Protein AF-A0A5K0XJ75-F1 (afdb_monomer)

Sequence (70 aa):
MASNPPSSSASIADLPENCVSHVLSLMAPREVCRSSAISTSFQSAANSDYVWEKVLPPDLPELLSRAVSP

Secondary structure (DSSP, 8-state):
-PPPPP-----GGGS-HHHHHHHHTTS-HHHHHHHTTT-HHHHHHHT-HHHHHHHS-TTHHHHHHHHH--

Radius of gyration: 18.11 Å; Cα contacts (8 Å, |Δi|>4): 49; chains: 1; bounding box: 27×29×68 Å

Nearest PDB structures (foldseek):
  5vzt-assembly2_D  TM=7.270E-01  e=1.627E-01  Homo sapiens
  2ovr-assembly1_B  TM=7.473E-01  e=3.887E-01  Homo sapiens
  2ovq-assembly1_B  TM=7.007E-01  e=3.432E-01  Homo sapiens
  6o60-assembly1_C  TM=8.384E-01  e=8.727E-01  Homo sapiens
  2ovp-assembly1_B  TM=7.098E-01  e=6.805E-01  Homo sapiens

Structure (mmCIF, N/CA/C/O backbone):
data_AF-A0A5K0XJ75-F1
#
_entry.id   AF-A0A5K0XJ75-F1
#
loop_
_atom_site.group_PDB
_atom_site.id
_atom_site.type_symbol
_atom_site.label_atom_id
_atom_site.label_alt_id
_atom_site.label_comp_id
_atom_site.label_asym_id
_atom_site.label_entity_id
_atom_site.label_seq_id
_atom_site.pdbx_PDB_ins_code
_atom_site.Cartn_x
_atom_site.Cartn_y
_atom_site.Cartn_z
_atom_site.occupancy
_atom_site.B_iso_or_equiv
_atom_site.auth_seq_id
_atom_site.auth_comp_id
_atom_site.auth_asym_id
_atom_site.auth_atom_id
_atom_site.pdbx_PDB_model_num
ATOM 1 N N . MET A 1 1 ? 14.445 13.062 -44.706 1.00 44.22 1 MET A N 1
ATOM 2 C CA . MET A 1 1 ? 14.169 12.030 -43.683 1.00 44.22 1 MET A CA 1
ATOM 3 C C . MET A 1 1 ? 13.457 12.729 -42.541 1.00 44.22 1 MET A C 1
ATOM 5 O O . MET A 1 1 ? 14.090 13.514 -41.853 1.00 44.22 1 MET A O 1
ATOM 9 N N . ALA A 1 2 ? 12.137 12.575 -42.430 1.00 44.94 2 ALA A N 1
ATOM 10 C CA . ALA A 1 2 ? 11.392 13.141 -41.309 1.00 44.94 2 ALA A CA 1
ATOM 11 C C . ALA A 1 2 ? 11.626 12.243 -40.089 1.00 44.94 2 ALA A C 1
ATOM 13 O O . ALA A 1 2 ? 11.306 11.056 -40.134 1.00 44.94 2 ALA A O 1
ATOM 14 N N . SER A 1 3 ? 12.242 12.787 -39.041 1.00 51.91 3 SER A N 1
ATOM 15 C CA . SER A 1 3 ? 12.340 12.112 -37.750 1.00 51.91 3 SER A CA 1
ATOM 16 C C . SER A 1 3 ? 10.926 11.918 -37.209 1.00 51.91 3 SER A C 1
ATOM 18 O O . SER A 1 3 ? 10.191 12.887 -37.032 1.00 51.91 3 SER A O 1
ATOM 20 N N . ASN A 1 4 ? 10.531 10.667 -36.999 1.00 57.94 4 ASN A N 1
ATOM 21 C CA . ASN A 1 4 ? 9.263 10.327 -36.366 1.00 57.94 4 ASN A CA 1
ATOM 22 C C . ASN A 1 4 ? 9.265 10.930 -34.941 1.00 57.94 4 ASN A C 1
ATOM 24 O O . ASN A 1 4 ? 10.266 10.747 -34.241 1.00 57.94 4 ASN A O 1
ATOM 28 N N . PRO A 1 5 ? 8.231 11.668 -34.493 1.00 61.94 5 PRO A N 1
ATOM 29 C CA . PRO A 1 5 ? 8.182 12.143 -33.113 1.00 61.94 5 PRO A CA 1
ATOM 30 C C . PRO A 1 5 ? 8.154 10.931 -32.169 1.00 61.94 5 PRO A C 1
ATOM 32 O O . PRO A 1 5 ? 7.536 9.917 -32.518 1.00 61.94 5 PRO A O 1
ATOM 35 N N . PRO A 1 6 ? 8.810 10.986 -30.993 1.00 62.56 6 PRO A N 1
ATOM 36 C CA . PRO A 1 6 ? 8.693 9.908 -30.026 1.00 62.56 6 PRO A CA 1
ATOM 37 C C . PRO A 1 6 ? 7.210 9.765 -29.694 1.00 62.56 6 PRO A C 1
ATOM 39 O O . PRO A 1 6 ? 6.575 10.695 -29.198 1.00 62.56 6 PRO A O 1
ATOM 42 N N . SER A 1 7 ? 6.633 8.615 -30.034 1.00 65.00 7 SER A N 1
ATOM 43 C CA . SER A 1 7 ? 5.326 8.235 -29.517 1.00 65.00 7 SER A CA 1
ATOM 44 C C . SER A 1 7 ? 5.516 8.013 -28.023 1.00 65.00 7 SER A C 1
ATOM 46 O O . SER A 1 7 ? 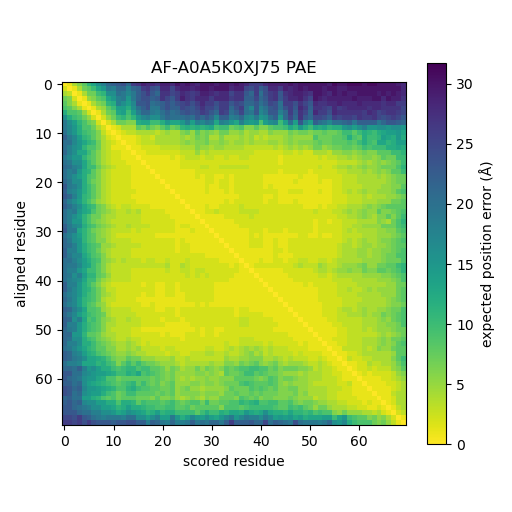5.870 6.917 -27.601 1.00 65.00 7 SER A O 1
ATOM 48 N N . SER A 1 8 ? 5.382 9.079 -27.231 1.00 68.19 8 SER A N 1
ATOM 49 C CA . SER A 1 8 ? 5.379 8.994 -25.775 1.00 68.19 8 SER A C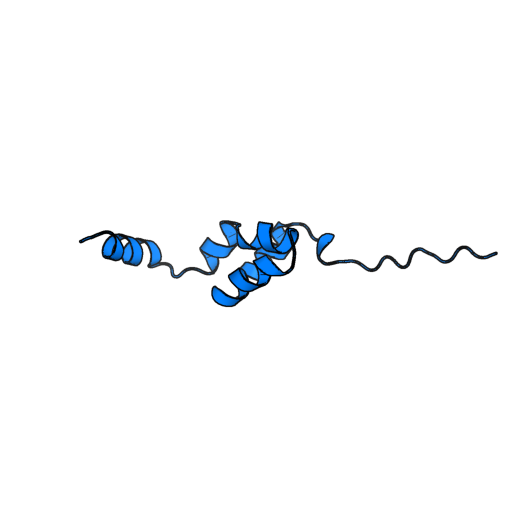A 1
ATOM 50 C C . SER A 1 8 ? 4.119 8.251 -25.359 1.00 68.19 8 SER A C 1
ATOM 52 O O . SER A 1 8 ? 3.070 8.847 -25.124 1.00 68.19 8 SER A O 1
ATOM 54 N N . SER A 1 9 ? 4.199 6.926 -25.322 1.00 75.50 9 SER A N 1
ATOM 55 C CA . SER A 1 9 ? 3.214 6.108 -24.637 1.00 75.50 9 SER A CA 1
ATOM 56 C C . SER A 1 9 ? 3.405 6.341 -23.141 1.00 75.50 9 SER A C 1
ATOM 58 O O . SER A 1 9 ? 4.350 5.813 -22.559 1.00 75.50 9 SER A O 1
ATOM 60 N N . ALA A 1 10 ? 2.551 7.167 -22.536 1.00 79.44 10 ALA A N 1
ATOM 61 C CA . ALA A 1 10 ? 2.524 7.318 -21.087 1.00 79.44 10 ALA A CA 1
ATOM 62 C C . ALA A 1 10 ? 2.236 5.953 -20.447 1.00 79.44 10 ALA A C 1
ATOM 64 O O . ALA A 1 10 ? 1.283 5.267 -20.830 1.00 79.44 10 ALA A O 1
ATOM 65 N N . SER A 1 11 ? 3.078 5.554 -19.499 1.00 85.62 11 SER A N 1
ATOM 66 C CA . SER A 1 11 ? 2.960 4.296 -18.776 1.00 85.62 11 SER A CA 1
ATOM 67 C C . SER A 1 11 ? 2.487 4.545 -17.348 1.00 85.62 11 SER A C 1
ATOM 69 O O . SER A 1 11 ? 2.663 5.621 -16.781 1.00 85.62 11 SER A O 1
ATOM 71 N N . ILE A 1 12 ? 1.911 3.521 -16.720 1.00 84.25 12 ILE A N 1
ATOM 72 C CA . ILE A 1 12 ? 1.508 3.610 -15.311 1.00 84.25 12 ILE A CA 1
ATOM 73 C C . ILE A 1 12 ? 2.713 3.784 -14.371 1.00 84.25 12 ILE A C 1
ATOM 75 O O . ILE A 1 12 ? 2.547 4.235 -13.243 1.00 84.25 12 ILE A O 1
ATOM 79 N N . ALA A 1 13 ? 3.920 3.447 -14.845 1.00 83.00 13 ALA A N 1
ATOM 80 C CA . ALA A 1 13 ? 5.172 3.645 -14.124 1.00 83.00 13 ALA A CA 1
ATOM 81 C C . ALA A 1 13 ? 5.611 5.119 -14.086 1.00 83.00 13 ALA A C 1
ATOM 83 O O . ALA A 1 13 ? 6.411 5.479 -13.229 1.00 83.00 13 ALA A O 1
ATOM 84 N N . ASP A 1 14 ? 5.064 5.966 -14.966 1.00 89.25 14 ASP A N 1
ATOM 85 C CA . ASP A 1 14 ? 5.344 7.406 -14.992 1.00 89.25 14 ASP A CA 1
ATOM 86 C C . ASP A 1 14 ? 4.469 8.190 -13.996 1.00 89.25 14 ASP A C 1
ATOM 88 O O . ASP A 1 14 ? 4.659 9.393 -13.804 1.00 89.25 14 ASP A O 1
ATOM 92 N N . LEU A 1 15 ? 3.486 7.532 -13.367 1.00 91.44 15 LEU A N 1
ATOM 93 C CA . LEU A 1 15 ? 2.642 8.161 -12.360 1.00 91.44 15 LEU A CA 1
ATOM 94 C C . LEU A 1 15 ? 3.397 8.317 -11.033 1.00 91.44 15 LEU A C 1
ATOM 96 O O . LEU A 1 15 ? 4.062 7.381 -10.585 1.00 91.44 15 LEU A O 1
ATOM 100 N N . PRO A 1 16 ? 3.220 9.452 -10.336 1.00 94.25 16 PRO A N 1
ATOM 101 C CA . PRO A 1 16 ? 3.626 9.578 -8.946 1.00 94.25 16 PRO A CA 1
ATOM 102 C C . PRO A 1 16 ? 2.982 8.495 -8.077 1.00 94.25 16 PRO A C 1
ATOM 104 O O . PRO A 1 16 ? 1.811 8.150 -8.264 1.00 94.25 16 PRO A O 1
ATOM 107 N N . GLU A 1 17 ? 3.711 8.016 -7.070 1.00 95.19 17 GLU A N 1
ATOM 108 C CA . GLU A 1 17 ? 3.213 6.980 -6.160 1.00 95.19 17 GLU A CA 1
ATOM 109 C C . GLU A 1 17 ? 1.873 7.372 -5.525 1.00 95.19 17 GLU A C 1
ATOM 111 O O . GLU A 1 17 ? 0.949 6.566 -5.504 1.00 95.19 17 GLU A O 1
ATOM 116 N N . ASN A 1 18 ? 1.708 8.632 -5.104 1.00 95.25 18 ASN A N 1
ATOM 117 C CA . ASN A 1 18 ? 0.472 9.102 -4.476 1.00 95.25 18 ASN A CA 1
ATOM 118 C C . ASN A 1 18 ? -0.758 8.971 -5.390 1.00 95.25 18 ASN A C 1
ATOM 120 O O . ASN A 1 18 ? -1.868 8.788 -4.891 1.00 95.25 18 ASN A O 1
ATOM 124 N N . CYS A 1 19 ? -0.585 9.047 -6.713 1.00 95.62 19 CYS A N 1
ATOM 125 C CA . CYS A 1 19 ? -1.671 8.817 -7.663 1.00 95.62 19 CYS A CA 1
ATOM 126 C C . CYS A 1 19 ? -2.072 7.338 -7.678 1.00 95.62 19 CYS A C 1
ATOM 128 O O . CYS A 1 19 ? -3.261 7.021 -7.637 1.00 95.62 19 CYS A O 1
ATOM 130 N N . VAL A 1 20 ? -1.088 6.436 -7.685 1.00 95.94 20 VAL A N 1
ATOM 131 C CA . VAL A 1 20 ? -1.321 4.986 -7.653 1.00 95.94 20 VAL A CA 1
ATOM 132 C C . VAL A 1 20 ? -1.933 4.574 -6.310 1.00 95.94 20 VAL A C 1
ATOM 134 O O . VAL A 1 20 ? -2.960 3.897 -6.297 1.00 95.94 20 VAL A O 1
ATOM 137 N N . SER A 1 21 ? -1.392 5.056 -5.188 1.00 97.25 21 SER A N 1
ATOM 138 C CA . SER A 1 21 ? -1.936 4.826 -3.842 1.00 97.25 21 SER A CA 1
ATOM 139 C C . SER A 1 21 ? -3.369 5.340 -3.717 1.00 97.25 21 SER A C 1
ATOM 141 O O . SER A 1 21 ? -4.212 4.683 -3.111 1.00 97.25 21 SER A O 1
ATOM 143 N N . HIS A 1 22 ? -3.694 6.478 -4.341 1.00 97.00 22 HIS A N 1
ATOM 144 C CA . HIS A 1 22 ? -5.067 6.973 -4.361 1.00 97.00 22 HIS A CA 1
ATOM 145 C C . HIS A 1 22 ? -6.028 6.004 -5.050 1.00 97.00 22 HIS A C 1
ATOM 147 O O . HIS A 1 22 ? -7.070 5.682 -4.483 1.00 97.00 22 HIS A O 1
ATOM 153 N N . VAL A 1 23 ? -5.660 5.485 -6.221 1.00 95.88 23 VAL A N 1
ATOM 154 C CA . VAL A 1 23 ? -6.468 4.487 -6.935 1.00 95.88 23 VAL A CA 1
ATOM 155 C C . VAL A 1 23 ? -6.612 3.200 -6.118 1.00 95.88 23 VAL A C 1
ATOM 157 O O . VAL A 1 23 ? -7.725 2.696 -5.975 1.00 95.88 23 VAL A O 1
ATOM 160 N N . LEU A 1 24 ? -5.519 2.694 -5.534 1.00 96.75 24 LEU A N 1
ATOM 161 C CA . LEU A 1 24 ? -5.551 1.487 -4.701 1.00 96.75 24 LEU A CA 1
ATOM 162 C C . LEU A 1 24 ? -6.421 1.660 -3.449 1.00 96.75 24 LEU A C 1
ATOM 164 O O . LEU A 1 24 ? -7.099 0.718 -3.050 1.00 96.75 24 LEU A O 1
ATOM 168 N N . SER A 1 25 ? -6.483 2.866 -2.877 1.00 97.12 25 SER A N 1
ATOM 169 C CA . SER A 1 25 ? -7.330 3.159 -1.710 1.00 97.12 25 SER A CA 1
ATOM 170 C C . SER A 1 25 ? -8.839 3.037 -1.974 1.00 97.12 25 SER A C 1
ATOM 172 O O . SER A 1 25 ? -9.627 3.025 -1.033 1.00 97.12 25 SER A O 1
ATOM 174 N N . LEU A 1 26 ? -9.247 2.950 -3.246 1.00 95.88 26 LEU A N 1
ATOM 175 C CA . LEU A 1 26 ? -10.638 2.760 -3.668 1.00 95.88 26 LEU A CA 1
ATOM 176 C C . LEU A 1 26 ? -10.976 1.287 -3.950 1.00 95.88 26 LEU A C 1
ATOM 178 O O . LEU A 1 26 ? -12.103 0.975 -4.336 1.00 95.88 26 LEU A O 1
ATOM 182 N N . MET A 1 27 ? -10.006 0.383 -3.807 1.00 95.06 27 MET A N 1
ATOM 183 C CA . MET A 1 27 ? -10.164 -1.039 -4.098 1.00 95.06 27 MET A CA 1
ATOM 184 C C . MET A 1 27 ? -10.412 -1.862 -2.831 1.00 95.06 27 MET A C 1
ATOM 186 O O . MET A 1 27 ? -10.125 -1.446 -1.712 1.00 95.06 27 MET A O 1
ATOM 190 N N . ALA A 1 28 ? -10.917 -3.085 -3.008 1.00 94.25 28 ALA A N 1
ATOM 191 C CA . ALA A 1 28 ? -11.012 -4.048 -1.915 1.00 94.25 28 ALA A CA 1
ATOM 192 C C . ALA A 1 28 ? -9.608 -4.521 -1.472 1.00 94.25 28 ALA A C 1
ATOM 194 O O . ALA A 1 28 ? -8.725 -4.652 -2.326 1.00 94.25 28 ALA A O 1
ATOM 195 N N . PRO A 1 29 ? -9.410 -4.910 -0.193 1.00 93.69 29 PRO A N 1
ATOM 196 C CA . PRO A 1 29 ? -8.108 -5.349 0.329 1.00 93.69 29 PRO A CA 1
ATOM 197 C C . PRO A 1 29 ? -7.411 -6.410 -0.536 1.00 93.69 29 PRO A C 1
ATOM 199 O O . PRO A 1 29 ? -6.209 -6.360 -0.780 1.00 93.69 29 PRO A O 1
ATOM 202 N N . ARG A 1 30 ? -8.183 -7.371 -1.058 1.00 95.00 30 ARG A N 1
ATOM 203 C CA . ARG A 1 30 ? -7.673 -8.447 -1.920 1.00 95.00 30 ARG A CA 1
ATOM 204 C C . ARG A 1 30 ? -7.078 -7.925 -3.229 1.00 95.00 30 ARG A C 1
ATOM 206 O O . ARG A 1 30 ? -6.078 -8.465 -3.698 1.00 95.00 30 ARG A O 1
ATOM 213 N N . GLU A 1 31 ? -7.697 -6.909 -3.815 1.00 96.19 31 GLU A N 1
ATOM 214 C CA . GLU A 1 31 ? -7.280 -6.334 -5.093 1.00 96.19 31 GLU A CA 1
ATOM 215 C C . GLU A 1 31 ? -6.040 -5.444 -4.914 1.00 96.19 31 GLU A C 1
ATOM 217 O O . GLU A 1 31 ? -5.135 -5.482 -5.750 1.00 96.19 31 GLU A O 1
ATOM 222 N N . VAL A 1 32 ? -5.921 -4.756 -3.769 1.00 96.94 32 VAL A N 1
ATOM 223 C CA . VAL A 1 32 ? -4.689 -4.051 -3.367 1.00 96.94 32 VAL A CA 1
ATOM 224 C C . VAL A 1 32 ? -3.511 -5.026 -3.290 1.00 96.94 32 VAL A C 1
ATOM 226 O O . VAL A 1 32 ? -2.486 -4.811 -3.939 1.00 96.94 32 VAL A O 1
ATOM 229 N N . CYS A 1 33 ? -3.672 -6.151 -2.582 1.00 95.75 33 CYS A N 1
ATOM 230 C CA . CYS A 1 33 ? -2.612 -7.157 -2.467 1.00 95.75 33 CYS A CA 1
ATOM 231 C C . CYS A 1 33 ? -2.204 -7.745 -3.825 1.00 95.75 33 CYS A C 1
ATOM 233 O O . CYS A 1 33 ? -1.022 -7.971 -4.072 1.00 95.75 33 CYS A O 1
ATOM 235 N N . ARG A 1 34 ? -3.167 -7.987 -4.722 1.00 97.06 34 ARG A N 1
ATOM 236 C CA . ARG A 1 34 ? -2.886 -8.489 -6.078 1.00 97.06 34 ARG A CA 1
ATOM 237 C C . ARG A 1 34 ? -2.113 -7.482 -6.917 1.00 97.06 34 ARG A C 1
ATOM 239 O O . ARG A 1 34 ? -1.219 -7.880 -7.659 1.00 97.06 34 ARG A O 1
ATOM 246 N N . SER A 1 35 ? -2.426 -6.197 -6.769 1.00 95.31 35 SER A N 1
ATOM 247 C CA . SER A 1 35 ? -1.757 -5.121 -7.502 1.00 95.31 35 SER A CA 1
ATOM 248 C C . SER A 1 35 ? -0.256 -5.086 -7.210 1.00 95.31 35 SER A C 1
ATOM 250 O O . SER A 1 35 ? 0.538 -4.879 -8.124 1.00 95.31 35 SER A O 1
ATOM 252 N N . SER A 1 36 ? 0.151 -5.410 -5.977 1.00 96.06 36 SER A N 1
ATOM 253 C CA . SER A 1 36 ? 1.563 -5.496 -5.572 1.00 96.06 36 SER A CA 1
ATOM 254 C C . SER A 1 36 ? 2.408 -6.459 -6.425 1.00 96.06 36 SER A C 1
ATOM 256 O O . SER A 1 36 ? 3.607 -6.255 -6.589 1.00 96.06 36 SER A O 1
ATOM 258 N N . ALA A 1 37 ? 1.799 -7.484 -7.032 1.00 96.12 37 ALA A N 1
ATOM 259 C CA . ALA A 1 37 ? 2.509 -8.441 -7.885 1.00 96.12 37 ALA A CA 1
ATOM 260 C C . ALA A 1 37 ? 2.708 -7.963 -9.338 1.00 96.12 37 ALA A C 1
ATOM 262 O O . ALA A 1 37 ? 3.399 -8.630 -10.106 1.00 96.12 37 ALA A O 1
ATOM 263 N N . ILE A 1 38 ? 2.091 -6.845 -9.737 1.00 93.50 38 ILE A N 1
ATOM 264 C CA . ILE A 1 38 ? 2.103 -6.363 -11.127 1.00 93.50 38 ILE A CA 1
ATOM 265 C C . ILE A 1 38 ? 3.401 -5.613 -11.441 1.00 93.50 38 ILE A C 1
ATOM 267 O O . ILE A 1 38 ? 3.993 -5.813 -12.501 1.00 93.50 38 ILE A O 1
ATOM 271 N N . SER A 1 39 ? 3.838 -4.724 -10.546 1.00 92.38 39 SER A N 1
ATOM 272 C CA . SER A 1 39 ? 5.061 -3.935 -10.718 1.00 92.38 39 SER A CA 1
ATOM 273 C C . SER A 1 39 ? 5.576 -3.391 -9.387 1.00 92.38 39 SER A C 1
ATOM 275 O O . SER A 1 39 ? 4.846 -3.338 -8.399 1.00 92.38 39 SER A O 1
ATOM 277 N N . THR A 1 40 ? 6.820 -2.912 -9.378 1.00 92.38 40 THR A N 1
ATOM 278 C CA . THR A 1 40 ? 7.415 -2.235 -8.217 1.00 92.38 40 THR A CA 1
ATOM 279 C C . THR A 1 40 ? 6.667 -0.956 -7.832 1.00 92.38 40 THR A C 1
ATOM 281 O O . THR A 1 40 ? 6.517 -0.684 -6.645 1.00 92.38 40 THR A O 1
ATOM 284 N N . SER A 1 41 ? 6.132 -0.199 -8.799 1.00 92.69 41 SER A N 1
ATOM 285 C CA . SER A 1 41 ? 5.313 0.992 -8.522 1.00 92.69 41 SER A CA 1
ATOM 286 C C . SER A 1 41 ? 4.017 0.632 -7.795 1.00 92.69 41 SER A C 1
ATOM 288 O O . SER A 1 41 ? 3.663 1.274 -6.807 1.00 92.69 41 SER A O 1
ATOM 290 N N . PHE A 1 42 ? 3.324 -0.424 -8.241 1.00 95.31 42 PHE A N 1
ATOM 291 C CA . PHE A 1 42 ? 2.132 -0.910 -7.544 1.00 95.31 42 PHE A CA 1
ATOM 292 C C . PHE A 1 42 ? 2.467 -1.527 -6.189 1.00 95.31 42 PHE A C 1
ATOM 294 O O . PHE A 1 42 ? 1.692 -1.360 -5.254 1.00 95.31 42 PHE A O 1
ATOM 301 N N . GLN A 1 43 ? 3.604 -2.214 -6.064 1.00 96.19 43 GLN A N 1
ATOM 302 C CA . GLN A 1 43 ? 4.077 -2.739 -4.787 1.00 96.19 43 GLN A CA 1
ATOM 303 C C . GLN A 1 43 ? 4.316 -1.619 -3.772 1.00 96.19 43 GLN A C 1
ATOM 305 O O . GLN A 1 43 ? 3.807 -1.714 -2.659 1.00 96.19 43 GLN A O 1
ATOM 310 N N . SER A 1 44 ? 5.036 -0.559 -4.161 1.00 95.94 44 SER A N 1
ATOM 311 C CA . SER A 1 44 ? 5.291 0.600 -3.294 1.00 95.94 44 SER A CA 1
ATOM 312 C C . SER A 1 44 ? 3.976 1.227 -2.831 1.00 95.94 44 SER A C 1
ATOM 314 O O . SER A 1 44 ? 3.716 1.339 -1.635 1.00 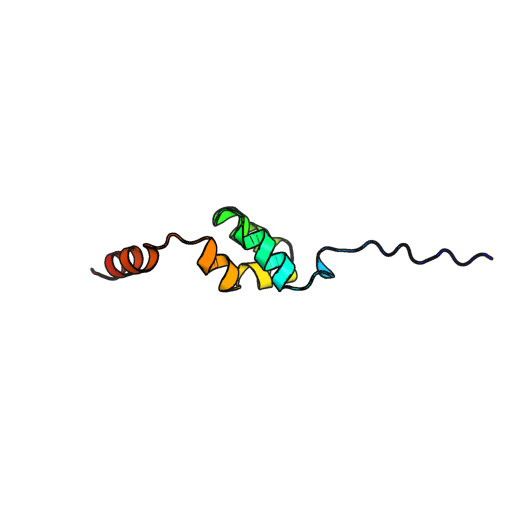95.94 44 SER A O 1
ATOM 316 N N . ALA A 1 45 ? 3.077 1.505 -3.780 1.00 96.50 45 ALA A N 1
ATOM 317 C CA . ALA A 1 45 ? 1.771 2.082 -3.489 1.00 96.50 45 ALA A CA 1
ATOM 318 C C . ALA A 1 45 ? 0.892 1.177 -2.603 1.00 96.50 45 ALA A C 1
ATOM 320 O O . ALA A 1 45 ? 0.244 1.659 -1.678 1.00 96.50 45 ALA A O 1
ATOM 321 N N . ALA A 1 46 ? 0.880 -0.138 -2.842 1.00 96.75 46 ALA A N 1
ATOM 322 C CA . ALA A 1 46 ? 0.116 -1.105 -2.048 1.00 96.75 46 ALA A CA 1
ATOM 323 C C . ALA A 1 46 ? 0.644 -1.256 -0.611 1.00 96.75 46 ALA A C 1
ATOM 325 O O . ALA A 1 46 ? -0.085 -1.723 0.264 1.00 96.75 46 ALA A O 1
ATOM 326 N N . ASN A 1 47 ? 1.896 -0.868 -0.364 1.00 96.25 47 ASN A N 1
ATOM 327 C CA . ASN A 1 47 ? 2.517 -0.879 0.957 1.00 96.25 47 ASN A CA 1
ATOM 328 C C . ASN A 1 47 ? 2.421 0.483 1.673 1.00 96.25 47 ASN A C 1
ATOM 330 O O . ASN A 1 47 ? 3.033 0.665 2.722 1.00 96.25 47 ASN A O 1
ATOM 334 N N . SER A 1 48 ? 1.682 1.440 1.104 1.00 96.44 48 SER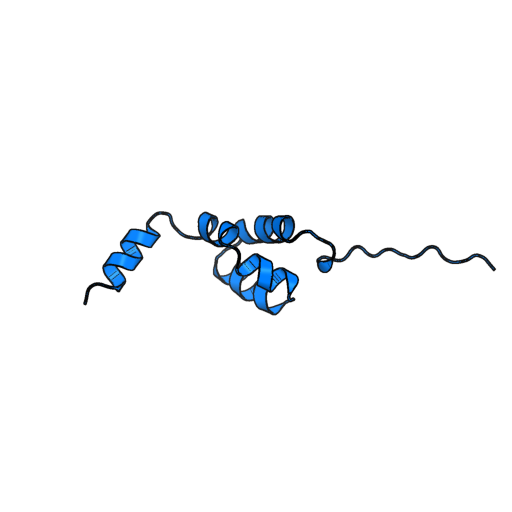 A N 1
ATOM 335 C CA . SER A 1 48 ? 1.486 2.771 1.673 1.00 96.44 48 SER A CA 1
ATOM 336 C C . SER A 1 48 ? 0.417 2.761 2.766 1.00 96.44 48 SER A C 1
ATOM 338 O O . SER A 1 48 ? -0.691 2.260 2.551 1.00 96.44 48 SER A O 1
ATOM 340 N N . ASP A 1 49 ? 0.709 3.403 3.900 1.00 95.00 49 ASP A N 1
ATOM 341 C CA . ASP A 1 49 ? -0.250 3.589 4.998 1.00 95.00 49 ASP A CA 1
ATOM 342 C C . ASP A 1 49 ? -1.543 4.258 4.512 1.00 95.00 49 ASP A C 1
ATOM 344 O O . ASP A 1 49 ? -2.635 3.849 4.897 1.00 95.00 49 ASP A O 1
ATOM 348 N N . TYR A 1 50 ? -1.440 5.196 3.562 1.00 95.88 50 TYR A N 1
ATOM 349 C CA . TYR A 1 50 ? -2.590 5.880 2.963 1.00 95.88 50 TYR A CA 1
ATOM 350 C C . TYR A 1 50 ? -3.641 4.915 2.391 1.00 95.88 50 TYR A C 1
ATOM 352 O O . TYR A 1 50 ? -4.844 5.180 2.459 1.00 95.88 50 TYR A O 1
ATOM 360 N N . VAL A 1 51 ? -3.200 3.806 1.786 1.00 97.31 51 VAL A N 1
ATOM 361 C CA . VAL A 1 51 ? -4.112 2.800 1.229 1.00 97.31 51 VAL A CA 1
ATOM 362 C C . VAL A 1 51 ? -4.8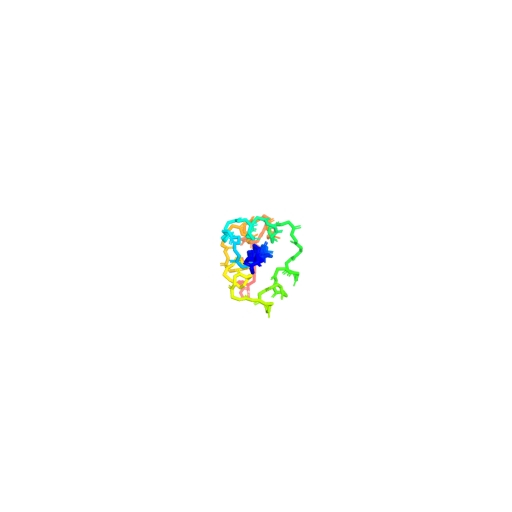39 2.090 2.361 1.00 97.31 51 VAL A C 1
ATOM 364 O O . VAL A 1 51 ? -6.065 2.000 2.351 1.00 97.31 51 VAL A O 1
ATOM 367 N N . TRP A 1 52 ? -4.095 1.621 3.357 1.00 94.25 52 TRP A N 1
ATOM 368 C CA . TRP A 1 52 ? -4.630 0.799 4.435 1.00 94.25 52 TRP A CA 1
ATOM 369 C C . TRP A 1 52 ? -5.491 1.585 5.425 1.00 94.25 52 TRP A C 1
ATOM 371 O O . TRP A 1 52 ? -6.499 1.052 5.879 1.00 94.25 52 TRP A O 1
ATOM 381 N N . GLU A 1 53 ? -5.202 2.865 5.659 1.00 93.12 53 GLU A N 1
ATOM 382 C CA . GLU A 1 53 ? -6.069 3.763 6.436 1.00 93.12 53 GLU A CA 1
ATOM 383 C C . GLU A 1 53 ? -7.478 3.905 5.837 1.00 93.12 53 GLU A C 1
ATOM 385 O O . GLU A 1 53 ? -8.441 4.137 6.565 1.00 93.12 53 GLU A O 1
ATOM 390 N N . LYS A 1 54 ? -7.617 3.767 4.513 1.00 93.31 54 LYS A N 1
ATOM 391 C CA . LYS A 1 54 ? -8.907 3.880 3.810 1.00 93.31 54 LYS A CA 1
ATOM 392 C C . LYS A 1 54 ? -9.587 2.544 3.550 1.00 93.31 54 LYS A C 1
ATOM 394 O O . LYS A 1 54 ? -10.812 2.479 3.483 1.00 93.31 54 LYS A O 1
ATOM 399 N N . VAL A 1 55 ? -8.789 1.504 3.337 1.00 93.62 55 VAL A N 1
ATOM 400 C CA . VAL A 1 55 ? -9.260 0.171 2.951 1.00 93.62 55 VAL A CA 1
ATOM 401 C C . VAL A 1 55 ? -9.657 -0.662 4.171 1.00 93.62 55 VAL A C 1
ATOM 403 O O . VAL A 1 55 ? -10.499 -1.556 4.051 1.00 93.62 55 VAL A O 1
ATOM 406 N N . LEU A 1 56 ? -9.063 -0.399 5.339 1.00 90.06 56 LEU A N 1
ATOM 407 C CA . LEU A 1 56 ? -9.352 -1.154 6.553 1.00 90.06 56 LEU A CA 1
ATOM 408 C C . LEU A 1 56 ? -10.605 -0.629 7.267 1.00 90.06 56 LEU A C 1
ATOM 410 O O . LEU A 1 56 ? -10.868 0.574 7.268 1.00 90.06 56 LEU A O 1
ATOM 414 N N . PRO A 1 57 ? -11.378 -1.525 7.904 1.00 87.94 57 PRO A N 1
ATOM 415 C CA . PRO A 1 57 ? -12.479 -1.124 8.765 1.00 87.94 57 PRO A CA 1
ATOM 416 C C . PRO A 1 57 ? -12.004 -0.260 9.948 1.00 87.94 57 PRO A C 1
ATOM 418 O O . PRO A 1 57 ? -10.924 -0.507 10.492 1.00 87.94 57 PRO A O 1
ATOM 421 N N . PRO A 1 58 ? -12.808 0.717 10.3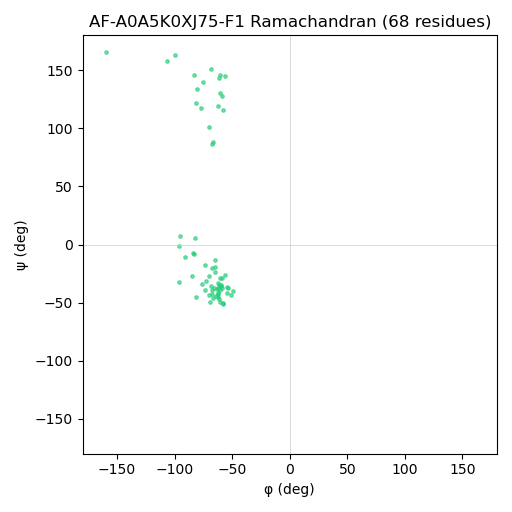99 1.00 86.75 58 PRO A N 1
ATOM 422 C CA . PRO A 1 58 ? -12.443 1.595 11.513 1.00 86.75 58 PRO A CA 1
ATOM 423 C C . PRO A 1 58 ? -12.308 0.858 12.857 1.00 86.75 58 PRO A C 1
ATOM 425 O O . PRO A 1 58 ? -11.593 1.323 13.740 1.00 86.75 58 PRO A O 1
ATOM 428 N N . ASP A 1 59 ? -12.954 -0.300 13.011 1.00 89.19 59 ASP A N 1
ATOM 429 C CA . ASP A 1 59 ? -12.897 -1.176 14.189 1.00 89.19 59 ASP A CA 1
ATOM 430 C C . ASP A 1 59 ? -11.665 -2.098 14.204 1.00 89.19 59 ASP A C 1
ATOM 432 O O . ASP A 1 59 ? -11.507 -2.926 15.104 1.00 89.19 59 ASP A O 1
ATOM 436 N N . LEU A 1 60 ? -10.739 -1.951 13.248 1.00 87.44 60 LEU A N 1
ATOM 437 C CA . LEU A 1 60 ? -9.515 -2.749 13.201 1.00 87.44 60 LEU A CA 1
ATOM 438 C C . LEU A 1 60 ? -8.731 -2.773 14.532 1.00 87.44 60 LEU A C 1
ATOM 440 O O . LEU A 1 60 ? -8.310 -3.865 14.920 1.00 87.44 60 LEU A O 1
ATOM 444 N N . PRO A 1 61 ? -8.541 -1.660 15.273 1.00 87.44 61 PRO A N 1
ATOM 445 C CA . PRO A 1 61 ? -7.844 -1.705 16.562 1.00 87.44 61 PRO A CA 1
ATOM 446 C C . PRO A 1 61 ? -8.527 -2.619 17.592 1.00 87.44 61 PRO A C 1
ATOM 448 O O . PRO A 1 61 ? -7.853 -3.298 18.366 1.00 87.44 61 PRO A O 1
ATOM 451 N N . GLU A 1 62 ? -9.860 -2.675 17.583 1.00 90.88 62 GLU A N 1
ATOM 452 C CA . GLU A 1 62 ? -10.663 -3.527 18.469 1.00 90.88 62 GLU A CA 1
ATOM 453 C C . GLU A 1 62 ? -10.582 -5.001 18.046 1.00 90.88 62 GLU A C 1
ATOM 455 O O . GLU A 1 62 ? -10.463 -5.902 18.878 1.00 90.88 62 GLU A O 1
ATOM 460 N N . LEU A 1 63 ? -10.585 -5.263 16.735 1.00 88.81 63 LEU A N 1
ATOM 461 C CA . LEU A 1 63 ? -10.370 -6.605 16.195 1.00 88.81 63 LEU A CA 1
ATOM 462 C C . LEU A 1 63 ? -8.980 -7.142 16.555 1.00 88.81 63 LEU A C 1
ATOM 464 O O . LEU A 1 63 ? -8.853 -8.307 16.940 1.00 88.81 63 LEU A O 1
ATOM 468 N N . LEU A 1 64 ? -7.952 -6.295 16.460 1.00 88.94 64 LEU A N 1
ATOM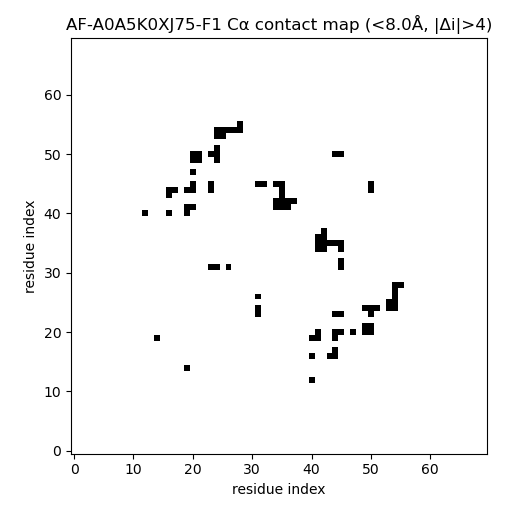 469 C CA . LEU A 1 64 ? -6.576 -6.646 16.807 1.00 88.94 64 LEU A CA 1
ATOM 470 C C . LEU A 1 64 ? -6.410 -6.888 18.310 1.00 88.94 64 LEU A C 1
ATOM 472 O O . LEU A 1 64 ? -5.786 -7.875 18.693 1.00 88.94 64 LEU A O 1
ATOM 476 N N . SER A 1 65 ? -7.001 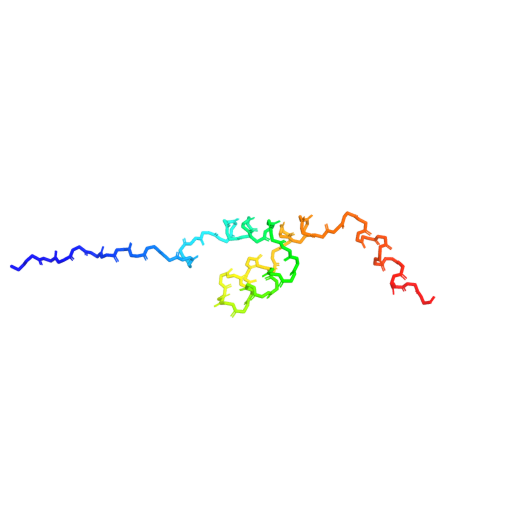-6.051 19.169 1.00 92.44 65 SER A N 1
ATOM 477 C CA . SER A 1 65 ? -6.924 -6.245 20.624 1.00 92.44 65 SER A CA 1
ATOM 478 C C . SER A 1 65 ? -7.567 -7.565 21.069 1.00 92.44 65 SER A C 1
ATOM 480 O O . SER A 1 65 ? -7.014 -8.267 21.921 1.00 92.44 65 SER A O 1
ATOM 482 N N . ARG A 1 66 ? -8.679 -7.960 20.430 1.00 91.75 66 ARG A N 1
ATOM 483 C CA . ARG A 1 66 ? -9.309 -9.272 20.638 1.00 91.75 66 ARG A CA 1
ATOM 484 C C . ARG A 1 66 ? -8.446 -10.425 20.129 1.00 91.75 66 ARG A C 1
ATOM 486 O O . ARG A 1 66 ? -8.410 -11.461 20.775 1.00 91.75 66 ARG A O 1
ATOM 493 N N . ALA A 1 67 ? -7.773 -10.266 18.991 1.00 90.19 67 ALA A N 1
ATOM 494 C CA . ALA A 1 67 ? -6.931 -11.317 18.415 1.00 90.19 67 ALA A CA 1
ATOM 495 C C . ALA A 1 67 ? -5.651 -11.589 19.226 1.00 90.19 67 ALA A C 1
ATOM 497 O O . ALA A 1 67 ? -5.114 -12.692 19.169 1.00 90.19 67 ALA A O 1
ATOM 498 N N . VAL A 1 68 ? -5.154 -10.586 19.956 1.00 90.25 68 VAL A N 1
ATOM 499 C CA . VAL A 1 68 ? -3.930 -10.673 20.773 1.00 90.25 68 VAL A CA 1
ATOM 500 C C . VAL A 1 68 ? -4.224 -11.117 22.216 1.00 90.25 68 VAL A C 1
ATOM 502 O O . VAL A 1 68 ? -3.298 -11.468 22.947 1.00 90.25 68 VAL A O 1
ATOM 505 N N . SER A 1 69 ? -5.495 -11.151 22.631 1.00 71.44 69 SER A N 1
ATOM 506 C CA . SER A 1 69 ? -5.885 -11.732 23.921 1.00 71.44 69 SER A CA 1
ATOM 507 C C . SER A 1 69 ? -5.999 -13.263 23.803 1.00 71.44 69 SER A C 1
ATOM 509 O O . SER A 1 69 ? -6.763 -13.722 22.952 1.00 71.44 69 SER A O 1
ATOM 511 N N . PRO A 1 70 ? -5.241 -14.041 24.602 1.00 64.62 70 PRO A N 1
ATOM 512 C CA . PRO A 1 70 ? -5.272 -15.505 24.587 1.00 64.62 70 PRO A CA 1
ATOM 513 C C . PRO A 1 70 ? -6.583 -16.103 25.116 1.00 64.62 70 PRO A C 1
ATOM 515 O O . PRO A 1 70 ? -7.271 -15.433 25.922 1.00 64.62 70 PRO A O 1
#

Foldseek 3Di:
DDDDPPPPPDDPVPDDLVVLLVVLLPDALVVLVVQLVVDVSSVVSSPDPSSCVRNPDPCVVVVVVVVPPD

Solvent-accessible surface area (backbone atoms only — not comparable to full-atom values): 4262 Å² total; per-residue (Å²): 133,85,79,77,73,82,81,78,73,84,51,82,80,75,52,57,54,70,60,53,20,54,58,43,29,75,40,57,65,70,57,30,62,54,41,31,76,74,39,71,63,41,30,56,19,56,69,33,65,74,19,51,73,60,49,48,66,90,58,48,69,60,56,49,55,58,70,72,53,131

pLDDT: mean 87.97, std 12.89, range [44.22, 97.31]

Organism: NCBI:txid210225

InterPro domains:
  IPR001810 F-box domain [PF12937] (12-55)
  IPR001810 F-box domain [PS50181] (9-55)
  IPR036047 F-box-like doma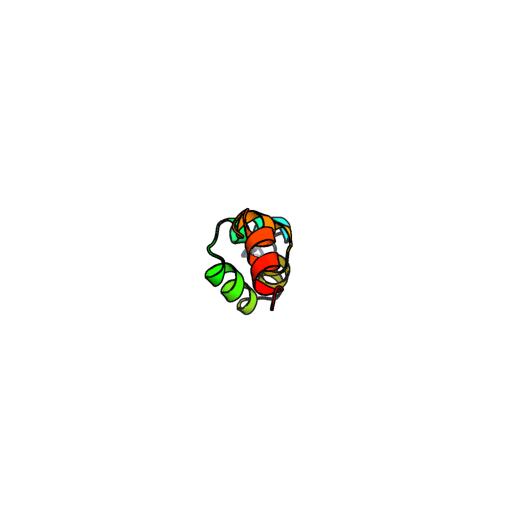in superfamily [SSF81383] (4-63)

Mean predicted aligned error: 7.39 Å